Protein AF-A0A422PRD2-F1 (afdb_monomer)

pLDDT: mean 82.71, std 17.35, range [38.34, 98.12]

Sequence (165 aa):
MRRLTSTPLAVNTAVASLRTLYSAVVEDHYNHPRNVGKLDKADPNVGTGLRGAPECGDMTQMQVKVNPDTGVIEDVKFKAFGCGSAIAASSYASQAIRGKTLSEALELTNKKIAQELSLPPVKLHCSMLAQETIQAAVENYLSKNPSLKSKVQKKKTTEAPNPLN

Secondary structure (DSSP, 8-state):
------PPP---SSSGGGTTSS-HHHHHHHHS-TTBS---SS-TTEEEEEEEEGGGTEEEEEEEEE-TTT-BEEEEEEEEES-HHHHHHHHHHHHHHTTSBHHHHHT--HHHHHHHTT--GGGHHHHHHHHHHHHHHHHHHHHH-HHHHHHHHHHHHHTPPPS--

Foldseek 3Di:
DDDDDDDDDDPDDPVVVVVPQWDPLLVCCLVPQAQADDDDPPPLQKFKFWDDDVVVQKIKIKIFGADPVPQATQAIHMDIGHDSLLSSLLRVLRVCRHRHHLLVNLVDQLVNSCVVRVHDPVSSVSSVRNNRRSVRRSVRSCVSPVVVVVVSVVVCVVPDDDPDD

Mean predicted aligned error: 10.01 Å

InterPro domains:
  IPR002871 NIF system FeS cluster assembly, NifU, N-terminal [PF01592] (22-145)
  IPR002871 NIF system FeS cluster assembly, NifU, N-terminal [PTHR10093] (12-154)
  IPR002871 NIF system FeS cluster assembly, NifU, N-terminal [cd06664] (21-137)

Organism: NCBI:txid83891

Structure (mmCIF, N/CA/C/O backbone):
data_AF-A0A422PRD2-F1
#
_entry.id   AF-A0A422PRD2-F1
#
loop_
_atom_site.group_PDB
_atom_site.id
_atom_site.type_symbol
_atom_site.label_atom_id
_atom_site.label_alt_id
_atom_site.label_comp_id
_atom_site.label_asym_id
_atom_site.label_entity_id
_atom_site.label_seq_id
_atom_site.pdbx_PDB_ins_code
_atom_site.Cartn_x
_atom_site.Cartn_y
_atom_site.Cartn_z
_atom_site.occupancy
_atom_site.B_iso_or_equiv
_atom_site.auth_seq_id
_atom_site.auth_comp_id
_atom_site.auth_asym_id
_atom_site.auth_atom_id
_atom_site.pdbx_PDB_model_num
ATOM 1 N N . MET A 1 1 ? 24.474 -17.827 -66.785 1.00 47.81 1 MET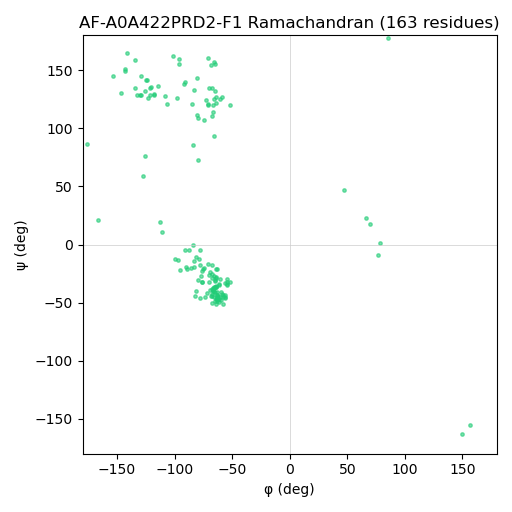 A N 1
ATOM 2 C CA . MET A 1 1 ? 23.422 -17.024 -66.120 1.00 47.81 1 MET A CA 1
ATOM 3 C C . MET A 1 1 ? 23.253 -17.534 -64.689 1.00 47.81 1 MET A C 1
ATOM 5 O O . MET A 1 1 ? 22.702 -18.609 -64.501 1.00 47.81 1 MET A O 1
ATOM 9 N N . ARG A 1 2 ? 23.839 -16.850 -63.693 1.00 41.69 2 ARG A N 1
ATOM 10 C CA . ARG A 1 2 ? 23.814 -17.260 -62.274 1.00 41.69 2 ARG A CA 1
ATOM 11 C C . ARG A 1 2 ? 22.521 -16.757 -61.622 1.00 41.69 2 ARG A C 1
ATOM 13 O O . ARG A 1 2 ? 22.277 -15.555 -61.628 1.00 41.69 2 ARG A O 1
ATOM 20 N N . ARG A 1 3 ? 21.697 -17.664 -61.086 1.00 48.53 3 ARG A N 1
ATOM 21 C CA . ARG A 1 3 ? 20.522 -17.312 -60.274 1.00 48.53 3 ARG A CA 1
ATOM 22 C C . ARG A 1 3 ? 20.999 -16.771 -58.924 1.00 48.53 3 ARG A C 1
ATOM 24 O O . ARG A 1 3 ? 21.700 -17.471 -58.201 1.00 48.53 3 ARG A O 1
ATOM 31 N N . LEU A 1 4 ? 20.625 -15.532 -58.614 1.00 47.59 4 LEU A N 1
ATOM 32 C CA . LEU A 1 4 ? 20.783 -14.918 -57.298 1.00 47.59 4 LEU A CA 1
ATOM 33 C C . LEU A 1 4 ? 19.729 -15.519 -56.362 1.00 47.59 4 LEU A C 1
ATOM 35 O O . LEU A 1 4 ? 18.541 -15.238 -56.498 1.00 47.59 4 LEU A O 1
ATOM 39 N N . THR A 1 5 ? 20.149 -16.377 -55.438 1.00 46.69 5 THR A N 1
ATOM 40 C CA . THR A 1 5 ? 19.302 -16.829 -54.331 1.00 46.69 5 THR A CA 1
ATOM 41 C C . THR A 1 5 ? 19.302 -15.751 -53.252 1.00 46.69 5 THR A C 1
ATOM 43 O O . THR A 1 5 ? 20.329 -15.504 -52.623 1.00 46.69 5 THR A O 1
ATOM 46 N N . SER A 1 6 ? 18.157 -15.095 -53.065 1.00 52.94 6 SER A N 1
ATOM 47 C CA . SER A 1 6 ? 17.890 -14.203 -51.935 1.00 52.94 6 SER A CA 1
ATOM 48 C C . SER A 1 6 ? 17.844 -15.030 -50.650 1.00 52.94 6 SER A C 1
ATOM 50 O O . SER A 1 6 ? 16.978 -15.887 -50.483 1.00 52.94 6 SER A O 1
ATOM 52 N N . THR A 1 7 ? 18.802 -14.806 -49.756 1.00 55.47 7 THR A N 1
ATOM 53 C CA . THR A 1 7 ? 18.746 -15.288 -48.376 1.00 55.47 7 THR A CA 1
ATOM 54 C C . THR A 1 7 ? 17.910 -14.311 -47.543 1.00 55.47 7 THR A C 1
ATOM 56 O O . THR A 1 7 ? 18.127 -13.099 -47.635 1.00 55.47 7 THR A O 1
ATOM 59 N N . PRO A 1 8 ? 16.952 -14.783 -46.725 1.00 51.97 8 PRO A N 1
ATOM 60 C CA . PRO A 1 8 ? 16.228 -13.905 -45.822 1.00 51.97 8 PRO A CA 1
ATOM 61 C C . PRO A 1 8 ? 17.163 -13.502 -44.679 1.00 51.97 8 PRO A C 1
ATOM 63 O O . PRO A 1 8 ? 17.747 -14.345 -43.996 1.00 51.97 8 PRO A O 1
ATOM 66 N N . LEU A 1 9 ? 17.325 -12.194 -44.490 1.00 52.28 9 LEU A N 1
ATOM 67 C CA . LEU A 1 9 ? 18.054 -11.625 -43.366 1.00 52.28 9 LEU A CA 1
ATOM 68 C C . LEU A 1 9 ? 17.265 -11.934 -42.084 1.00 52.28 9 LEU A C 1
ATOM 70 O O . LEU A 1 9 ? 16.099 -11.560 -41.961 1.00 52.28 9 LEU A O 1
ATOM 74 N N . ALA A 1 10 ? 17.885 -12.653 -41.151 1.00 53.53 10 ALA A N 1
ATOM 75 C CA . ALA A 1 10 ? 17.286 -13.037 -39.881 1.00 53.53 10 ALA A CA 1
ATOM 76 C C . ALA A 1 10 ? 17.027 -11.799 -39.004 1.00 53.53 10 ALA A C 1
ATOM 78 O O . ALA A 1 10 ? 17.887 -11.348 -38.251 1.00 53.53 10 ALA A O 1
ATOM 79 N N . VAL A 1 11 ? 15.819 -11.248 -39.091 1.00 52.59 11 VAL A N 1
ATOM 80 C CA . VAL A 1 11 ? 15.300 -10.261 -38.143 1.00 52.59 11 VAL A CA 1
ATOM 81 C C . VAL A 1 11 ? 14.717 -11.032 -36.960 1.00 52.59 11 VAL A C 1
ATOM 83 O O . VAL A 1 11 ? 13.531 -11.330 -36.996 1.00 52.59 11 VAL A O 1
ATOM 86 N N . ASN A 1 12 ? 15.507 -11.427 -35.945 1.00 52.38 12 ASN A N 1
ATOM 87 C CA . ASN A 1 12 ? 14.894 -11.776 -34.644 1.00 52.38 12 ASN A CA 1
ATOM 88 C C . ASN A 1 12 ? 15.775 -11.920 -33.386 1.00 52.38 12 ASN A C 1
ATOM 90 O O . ASN A 1 12 ? 15.339 -12.542 -32.421 1.00 52.38 12 ASN A O 1
ATOM 94 N N . THR A 1 13 ? 16.980 -11.353 -33.311 1.00 49.12 13 THR A N 1
ATOM 95 C CA . THR A 1 13 ? 17.833 -11.533 -32.109 1.00 49.12 13 THR A CA 1
ATOM 96 C C . THR A 1 13 ? 17.813 -10.368 -31.114 1.00 49.12 13 THR A C 1
ATOM 98 O O . THR A 1 13 ? 18.244 -10.538 -29.979 1.00 49.12 13 THR A O 1
ATOM 101 N N . ALA A 1 14 ? 17.264 -9.202 -31.473 1.00 48.28 14 ALA A N 1
ATOM 102 C CA . ALA A 1 14 ? 17.281 -8.023 -30.595 1.00 48.28 14 ALA A CA 1
ATOM 103 C C . ALA A 1 14 ? 16.160 -7.997 -29.533 1.00 48.28 14 ALA A C 1
ATOM 105 O O . ALA A 1 14 ? 16.284 -7.303 -28.527 1.00 48.28 14 ALA A O 1
ATOM 106 N N . VAL A 1 15 ? 15.076 -8.763 -29.708 1.00 48.72 15 VAL A N 1
ATOM 107 C CA . VAL A 1 15 ? 13.918 -8.726 -28.786 1.00 48.72 15 VAL A CA 1
ATOM 108 C C . VAL A 1 15 ? 14.106 -9.654 -27.575 1.00 48.72 15 VAL A C 1
ATOM 110 O O . VAL A 1 15 ? 13.495 -9.451 -26.528 1.00 48.72 15 VAL A O 1
ATOM 113 N N . ALA A 1 16 ? 15.001 -10.642 -27.672 1.00 43.34 16 ALA A N 1
ATOM 114 C CA . ALA A 1 16 ? 15.280 -11.579 -26.581 1.00 43.34 16 ALA A CA 1
ATOM 115 C C . ALA A 1 16 ? 16.016 -10.921 -25.397 1.00 43.34 16 ALA A C 1
ATOM 117 O O . ALA A 1 16 ? 15.854 -11.354 -24.260 1.00 43.34 16 ALA A O 1
ATOM 118 N N . SER A 1 17 ? 16.771 -9.843 -25.639 1.00 48.22 17 SER A N 1
ATOM 119 C CA . SER A 1 17 ? 17.625 -9.208 -24.624 1.00 48.22 17 SER A CA 1
ATOM 120 C C . SER A 1 17 ? 16.886 -8.258 -23.666 1.00 48.22 17 SER A C 1
ATOM 122 O O . SER A 1 17 ? 17.459 -7.843 -22.663 1.00 48.22 17 SER A O 1
ATOM 124 N N . LEU A 1 18 ? 15.620 -7.917 -23.945 1.00 50.28 18 LEU A N 1
ATOM 125 C CA . LEU A 1 18 ? 14.781 -7.064 -23.084 1.00 50.28 18 LEU A CA 1
ATOM 126 C C . LEU A 1 18 ? 13.973 -7.856 -22.044 1.00 50.28 18 LEU A C 1
ATOM 128 O O . LEU A 1 18 ? 13.550 -7.287 -21.039 1.00 50.28 18 LEU A O 1
ATOM 132 N N . ARG A 1 19 ? 13.787 -9.168 -22.249 1.00 51.12 19 ARG A N 1
ATOM 133 C CA . ARG A 1 19 ? 13.058 -10.046 -21.313 1.00 51.12 19 ARG A CA 1
ATOM 134 C C . ARG A 1 19 ? 13.813 -10.313 -20.008 1.00 51.12 19 ARG A C 1
ATOM 136 O O . ARG A 1 19 ? 13.202 -10.723 -19.035 1.00 51.12 19 ARG A O 1
ATOM 143 N N . THR A 1 20 ? 15.115 -10.048 -19.961 1.00 56.03 20 THR A N 1
ATOM 144 C CA . THR A 1 20 ? 15.976 -10.369 -18.809 1.00 56.03 20 THR A CA 1
ATOM 145 C C . THR A 1 20 ? 16.015 -9.273 -17.731 1.00 56.03 20 THR A C 1
ATOM 147 O O . THR A 1 20 ? 16.653 -9.461 -16.701 1.00 56.03 20 THR A O 1
ATOM 150 N N . LEU A 1 21 ? 15.368 -8.117 -17.948 1.00 59.56 21 LEU A N 1
ATOM 151 C CA . LEU A 1 21 ? 15.391 -6.978 -17.010 1.00 59.56 21 LEU A CA 1
ATOM 152 C C . LEU A 1 21 ? 14.281 -7.013 -15.949 1.00 59.56 21 LEU A C 1
ATOM 154 O O . LEU A 1 21 ? 14.413 -6.355 -14.917 1.00 59.56 21 LEU A O 1
ATOM 158 N N . TYR A 1 22 ? 13.200 -7.754 -16.194 1.00 64.88 22 TYR A N 1
ATOM 159 C CA . TYR A 1 22 ? 12.067 -7.868 -15.279 1.00 64.88 22 TYR A CA 1
ATOM 160 C C . TYR A 1 22 ? 11.874 -9.322 -14.869 1.00 64.88 22 TYR A C 1
ATOM 162 O O . TYR A 1 22 ? 11.935 -10.226 -15.698 1.00 64.88 22 TYR A O 1
ATOM 170 N N . SER A 1 23 ? 11.648 -9.546 -13.577 1.00 81.94 23 SER A N 1
ATOM 171 C CA . SER A 1 23 ? 11.315 -10.874 -13.076 1.00 81.94 23 SER A CA 1
ATOM 172 C C . SER A 1 23 ? 9.931 -11.301 -13.568 1.00 81.94 23 SER A C 1
ATOM 174 O O . SER A 1 23 ? 9.057 -10.462 -13.805 1.00 81.94 23 SER A O 1
ATOM 176 N N . ALA A 1 24 ? 9.702 -12.615 -13.647 1.00 86.19 24 ALA A N 1
ATOM 177 C CA . ALA A 1 24 ? 8.379 -13.166 -13.952 1.00 86.19 24 ALA A CA 1
ATOM 178 C C . ALA A 1 24 ? 7.297 -12.645 -12.983 1.00 86.19 24 ALA A C 1
ATOM 180 O O . ALA A 1 24 ? 6.145 -12.472 -13.367 1.00 86.19 24 ALA A O 1
ATOM 181 N N . VAL A 1 25 ? 7.686 -12.333 -11.741 1.00 86.94 25 VAL A N 1
ATOM 182 C CA . VAL A 1 25 ? 6.801 -11.769 -10.714 1.00 86.94 25 VAL A CA 1
ATOM 183 C C . VAL A 1 25 ? 6.375 -10.342 -11.072 1.00 86.94 25 VAL A C 1
ATOM 185 O O . VAL A 1 25 ? 5.197 -10.002 -10.971 1.00 86.94 25 VAL A O 1
ATOM 188 N N . VAL A 1 26 ? 7.305 -9.500 -11.536 1.00 89.38 26 VAL A N 1
ATOM 189 C CA . VAL A 1 26 ? 6.979 -8.139 -11.997 1.00 89.38 26 VAL A CA 1
ATOM 190 C C . VAL A 1 26 ? 6.060 -8.185 -13.210 1.00 89.38 26 VAL A C 1
ATOM 192 O O . VAL A 1 26 ? 5.092 -7.429 -13.261 1.00 89.38 26 VAL A O 1
ATOM 195 N N . GLU A 1 27 ? 6.342 -9.069 -14.166 1.00 89.94 27 GLU A N 1
ATOM 196 C CA . GLU A 1 27 ? 5.514 -9.232 -15.362 1.00 89.94 27 GLU A CA 1
ATOM 197 C C . GLU A 1 27 ? 4.090 -9.681 -15.008 1.00 89.94 27 GLU A C 1
ATOM 199 O O . GLU A 1 27 ? 3.122 -9.106 -15.504 1.00 89.94 27 GLU A O 1
ATOM 204 N N . ASP A 1 28 ? 3.941 -10.642 -14.094 1.00 93.25 28 ASP A N 1
ATOM 205 C CA . ASP A 1 28 ? 2.630 -11.104 -13.640 1.00 93.25 28 ASP A CA 1
ATOM 206 C C . ASP A 1 28 ? 1.840 -9.997 -12.925 1.00 93.25 28 ASP A C 1
ATOM 208 O O . ASP A 1 28 ? 0.672 -9.761 -13.242 1.00 93.25 28 ASP A O 1
ATOM 212 N N . HIS A 1 29 ? 2.463 -9.268 -11.998 1.00 94.62 29 HIS A N 1
ATOM 213 C CA . HIS A 1 29 ? 1.795 -8.162 -11.308 1.00 94.62 29 HIS A CA 1
ATOM 214 C C . HIS A 1 29 ? 1.510 -6.961 -12.218 1.00 94.62 29 HIS A C 1
ATOM 216 O O . HIS A 1 29 ? 0.596 -6.190 -11.925 1.00 94.62 29 HIS A O 1
ATOM 222 N N . TYR A 1 30 ? 2.256 -6.798 -13.310 1.00 92.38 30 TYR A N 1
ATOM 223 C CA . TYR A 1 30 ? 1.987 -5.775 -14.316 1.00 92.38 30 TYR A CA 1
ATOM 224 C C . TYR A 1 30 ? 0.835 -6.164 -15.251 1.00 92.38 30 TYR A C 1
ATOM 226 O O . TYR A 1 30 ? -0.059 -5.352 -15.478 1.00 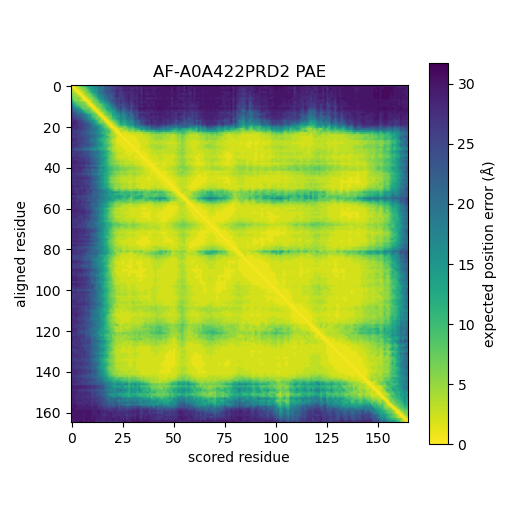92.38 30 TYR A O 1
ATOM 234 N N . ASN A 1 31 ? 0.828 -7.399 -15.762 1.00 92.31 31 ASN A N 1
ATOM 235 C CA . ASN A 1 31 ? -0.186 -7.876 -16.706 1.00 92.31 31 ASN A CA 1
ATOM 236 C C . ASN A 1 31 ? -1.522 -8.205 -16.020 1.00 92.31 31 ASN A C 1
ATOM 238 O O . ASN A 1 31 ? -2.585 -8.005 -16.605 1.00 92.31 31 ASN A O 1
ATOM 242 N N . HIS A 1 32 ? -1.483 -8.671 -14.769 1.00 94.31 32 HIS A N 1
ATOM 243 C CA . HIS A 1 32 ? -2.667 -9.053 -13.995 1.00 94.31 32 HIS A CA 1
ATOM 244 C C . HIS A 1 32 ? -2.698 -8.357 -12.624 1.00 94.31 32 HIS A C 1
ATOM 246 O O . HIS A 1 32 ? -2.712 -9.018 -11.587 1.00 94.31 32 HIS A O 1
ATOM 252 N N . PRO A 1 33 ? -2.694 -7.020 -12.545 1.00 94.25 33 PRO A N 1
ATOM 253 C CA . PRO A 1 33 ? -2.573 -6.327 -11.269 1.00 94.25 33 PRO A CA 1
ATOM 254 C C . PRO A 1 33 ? -3.735 -6.681 -10.326 1.00 94.25 33 PRO A C 1
ATOM 256 O O . PRO A 1 33 ? -4.916 -6.533 -10.640 1.00 94.25 33 PRO A O 1
ATOM 259 N N . ARG A 1 34 ? -3.390 -7.155 -9.130 1.00 96.38 34 ARG A N 1
ATOM 260 C CA . ARG A 1 34 ? -4.332 -7.524 -8.066 1.00 96.38 34 ARG A CA 1
ATOM 261 C C . ARG A 1 34 ? -4.788 -6.277 -7.333 1.00 96.38 34 ARG A C 1
ATOM 263 O O . ARG A 1 34 ? -3.970 -5.402 -7.104 1.00 96.38 34 ARG A O 1
ATOM 270 N N . ASN A 1 35 ? -6.054 -6.222 -6.918 1.00 96.62 35 ASN A N 1
ATOM 271 C CA . ASN A 1 35 ? -6.593 -5.137 -6.086 1.00 96.62 35 ASN A CA 1
ATOM 272 C C . ASN A 1 35 ? -6.651 -3.748 -6.758 1.00 96.62 35 ASN A C 1
ATOM 274 O O . ASN A 1 35 ? -6.742 -2.730 -6.072 1.00 96.62 35 ASN A O 1
ATOM 278 N N . VAL A 1 36 ? -6.680 -3.676 -8.090 1.00 96.50 36 VAL A N 1
ATOM 279 C CA . VAL A 1 36 ? -6.952 -2.406 -8.783 1.00 96.50 36 VAL A CA 1
ATOM 280 C C . VAL A 1 36 ? -8.377 -1.943 -8.482 1.00 96.50 36 VAL A C 1
ATOM 282 O O . VAL A 1 36 ? -9.329 -2.720 -8.568 1.00 96.50 36 VAL A O 1
ATOM 285 N N . GLY A 1 37 ? -8.543 -0.671 -8.125 1.00 96.06 37 GLY A N 1
ATOM 286 C CA . GLY A 1 37 ? -9.868 -0.098 -7.916 1.00 96.06 37 GLY A CA 1
ATOM 287 C C . GLY A 1 37 ? -9.869 1.111 -6.998 1.00 96.06 37 GLY A C 1
ATOM 288 O O . GLY A 1 37 ? -8.880 1.825 -6.860 1.00 96.06 37 GLY A O 1
ATOM 289 N N . LYS A 1 38 ? -11.018 1.360 -6.378 1.00 96.56 38 LYS A N 1
ATOM 290 C CA . LYS A 1 38 ? -11.182 2.374 -5.338 1.00 96.56 38 LYS A CA 1
ATOM 291 C C . LYS A 1 38 ? -12.145 1.864 -4.274 1.00 96.56 38 LYS A C 1
ATOM 293 O O . LYS A 1 38 ? -13.061 1.110 -4.591 1.00 96.56 38 LYS A O 1
ATOM 298 N N . LEU A 1 39 ? -11.934 2.310 -3.049 1.00 96.19 39 LEU A N 1
ATOM 299 C CA . LEU A 1 39 ? -12.877 2.215 -1.943 1.00 96.19 39 LEU A CA 1
ATOM 300 C C . LEU A 1 39 ? -13.572 3.568 -1.758 1.00 96.19 39 LEU A C 1
ATOM 302 O O . LEU A 1 39 ? -13.088 4.599 -2.247 1.00 96.19 39 LEU A O 1
ATOM 306 N N . ASP A 1 40 ? -14.695 3.564 -1.047 1.00 94.44 40 ASP A N 1
ATOM 307 C CA . ASP A 1 40 ? -15.374 4.800 -0.678 1.00 94.44 40 ASP A CA 1
ATOM 308 C C . ASP A 1 40 ? -14.505 5.611 0.294 1.00 94.44 40 ASP A C 1
ATOM 310 O O . ASP A 1 40 ? -14.055 5.111 1.321 1.00 94.44 40 ASP A O 1
ATOM 314 N N . LYS A 1 41 ? -14.238 6.872 -0.055 1.00 88.88 41 LYS A N 1
ATOM 315 C CA . LYS A 1 41 ? -13.446 7.787 0.777 1.00 88.88 41 LYS A CA 1
ATOM 316 C C . LYS A 1 41 ? -14.243 8.313 1.974 1.00 88.88 41 LYS A C 1
ATOM 318 O O . LYS A 1 41 ? -13.619 8.776 2.929 1.00 88.88 41 LYS A O 1
ATOM 323 N N . ALA A 1 42 ? -15.576 8.275 1.899 1.00 91.38 42 ALA A N 1
ATOM 324 C CA . ALA A 1 42 ? -16.466 8.708 2.969 1.00 91.38 42 ALA A CA 1
ATOM 325 C C . ALA A 1 42 ? -16.594 7.665 4.092 1.00 91.38 42 ALA A C 1
ATOM 327 O O . ALA A 1 42 ? -16.988 8.024 5.199 1.00 91.38 42 ALA A O 1
ATOM 328 N N . ASP A 1 43 ? -16.227 6.403 3.839 1.00 94.31 43 ASP A N 1
ATOM 329 C CA . ASP A 1 43 ? -16.233 5.357 4.861 1.00 94.31 43 ASP A CA 1
ATOM 330 C C . ASP A 1 43 ? -15.208 5.706 5.970 1.00 94.31 43 ASP A C 1
ATOM 332 O O . ASP A 1 43 ? -14.012 5.873 5.681 1.00 94.31 43 ASP A O 1
ATOM 336 N N . PRO A 1 44 ? -15.634 5.836 7.246 1.00 92.62 44 PRO A N 1
ATOM 337 C CA . PRO A 1 44 ? -14.727 6.120 8.361 1.00 92.62 44 PRO A CA 1
ATOM 338 C C . PRO A 1 44 ? -13.701 5.002 8.581 1.00 92.62 44 PRO A C 1
ATOM 340 O O . PRO A 1 44 ? -12.628 5.250 9.136 1.00 92.62 44 PRO A O 1
ATOM 343 N N . ASN A 1 45 ? -13.997 3.793 8.093 1.00 95.25 45 ASN A N 1
ATOM 344 C CA . ASN A 1 45 ? -13.117 2.641 8.181 1.00 95.25 45 ASN A CA 1
ATOM 345 C C . ASN A 1 45 ? -12.058 2.592 7.068 1.00 95.25 45 ASN A C 1
ATOM 347 O O . ASN A 1 45 ? -11.247 1.664 7.023 1.00 95.25 45 ASN A O 1
ATOM 351 N N . VAL A 1 46 ? -12.056 3.578 6.161 1.00 96.81 46 VAL A N 1
ATOM 352 C CA . VAL A 1 46 ? -11.135 3.643 5.025 1.00 96.81 46 VAL A CA 1
ATOM 353 C C . VAL A 1 46 ? -10.069 4.720 5.229 1.00 96.81 46 VAL A C 1
ATOM 355 O O . VAL A 1 46 ? -10.349 5.920 5.338 1.00 96.81 46 VAL A O 1
ATOM 358 N N . GLY A 1 47 ? -8.809 4.287 5.210 1.00 96.81 47 GLY A N 1
ATOM 359 C CA . GLY A 1 47 ? -7.635 5.149 5.095 1.00 96.81 47 GLY A CA 1
ATOM 360 C C . GLY A 1 47 ? -7.233 5.329 3.638 1.00 96.81 47 GLY A C 1
ATOM 361 O O . GLY A 1 47 ? -7.257 4.373 2.868 1.00 96.81 47 GLY A O 1
ATOM 362 N N . THR A 1 48 ? -6.870 6.546 3.235 1.00 97.06 48 THR A N 1
ATOM 363 C CA . THR A 1 48 ? -6.379 6.838 1.878 1.00 97.06 48 THR A CA 1
ATOM 364 C C . THR A 1 48 ? -5.000 7.481 1.929 1.00 97.06 48 THR A C 1
ATOM 366 O O . THR A 1 48 ? -4.817 8.511 2.572 1.00 97.06 48 THR A O 1
ATOM 369 N N . GLY A 1 49 ? -4.051 6.887 1.211 1.00 96.38 49 GLY A N 1
ATOM 370 C CA . GLY A 1 49 ? -2.703 7.398 1.005 1.00 96.38 49 GLY A CA 1
ATOM 371 C C . GLY A 1 49 ? -2.486 7.756 -0.458 1.00 96.38 49 GLY A C 1
ATOM 372 O O . GLY A 1 49 ? -2.886 7.005 -1.345 1.00 96.38 49 GLY A O 1
ATOM 373 N N . LEU A 1 50 ? -1.860 8.903 -0.705 1.00 95.06 50 LEU A N 1
ATOM 374 C CA . LEU A 1 50 ? -1.400 9.333 -2.024 1.00 95.06 50 LEU A CA 1
ATOM 375 C C . LEU A 1 50 ? 0.059 9.771 -1.891 1.00 95.06 50 LEU A C 1
ATOM 377 O O . LEU A 1 50 ? 0.390 10.562 -1.000 1.00 95.06 50 LEU A O 1
ATOM 381 N N . ARG A 1 51 ? 0.922 9.230 -2.748 1.00 94.62 51 ARG A N 1
ATOM 382 C CA . ARG A 1 51 ? 2.340 9.591 -2.846 1.00 94.62 51 ARG A CA 1
ATOM 383 C C . ARG A 1 51 ? 2.781 9.616 -4.303 1.00 94.62 51 ARG A C 1
ATOM 385 O O . ARG A 1 51 ? 2.111 9.064 -5.178 1.00 94.62 51 ARG A O 1
ATOM 392 N N . GLY A 1 52 ? 3.937 10.227 -4.530 1.00 87.88 52 GLY A N 1
ATOM 393 C CA . GLY A 1 52 ? 4.460 10.497 -5.862 1.00 87.88 52 GLY A CA 1
ATOM 394 C C . GLY A 1 52 ? 3.903 11.798 -6.419 1.00 87.88 52 GLY A C 1
ATOM 395 O O . GLY A 1 52 ? 3.107 12.479 -5.767 1.00 87.88 52 GLY A O 1
ATOM 396 N N . ALA A 1 53 ? 4.362 12.154 -7.610 1.00 78.94 53 ALA A N 1
ATOM 397 C CA . ALA A 1 53 ? 4.032 13.426 -8.220 1.00 78.94 53 ALA A CA 1
ATOM 398 C C . ALA A 1 53 ? 4.115 13.324 -9.752 1.00 78.94 53 ALA A C 1
ATOM 400 O O . ALA A 1 53 ? 4.974 12.593 -10.261 1.00 78.94 53 ALA A O 1
ATOM 401 N N . PRO A 1 54 ? 3.245 14.027 -10.499 1.00 76.56 54 PRO A N 1
ATOM 402 C CA . PRO A 1 54 ? 3.244 13.986 -11.961 1.00 76.56 54 PRO A CA 1
ATOM 403 C C . PRO A 1 54 ? 4.600 14.336 -12.587 1.00 76.56 54 PRO A C 1
ATOM 405 O O . PRO A 1 54 ? 4.970 13.745 -13.598 1.00 76.56 54 PRO A O 1
ATOM 408 N N . GLU A 1 55 ? 5.362 15.242 -11.972 1.00 76.81 55 GLU A N 1
ATOM 409 C CA . GLU A 1 55 ? 6.687 15.673 -12.429 1.00 76.81 55 GLU A CA 1
ATOM 410 C C . GLU A 1 55 ? 7.739 14.555 -12.417 1.00 76.81 55 GLU A C 1
ATOM 412 O O . GLU A 1 55 ? 8.648 14.560 -13.245 1.00 76.81 55 GLU A O 1
ATOM 417 N N . CYS A 1 56 ? 7.594 13.567 -11.529 1.00 67.62 56 CYS A N 1
ATOM 418 C CA . CYS A 1 56 ? 8.480 12.404 -11.451 1.00 67.62 56 CYS A CA 1
ATOM 419 C C . CYS A 1 56 ? 7.988 11.230 -12.313 1.00 67.62 56 CYS A C 1
ATOM 421 O O . CYS A 1 56 ? 8.662 10.205 -12.395 1.00 67.62 56 CYS A O 1
ATOM 423 N N . GLY A 1 57 ? 6.806 11.353 -12.927 1.00 81.31 57 GLY A N 1
ATOM 424 C CA . GLY A 1 57 ? 6.199 10.330 -13.779 1.00 81.31 57 GLY A CA 1
ATOM 425 C C . GLY A 1 57 ? 5.562 9.147 -13.040 1.00 81.31 57 GLY A C 1
ATOM 426 O O . GLY A 1 57 ? 4.852 8.380 -13.682 1.00 81.31 57 GLY A O 1
ATOM 427 N N . ASP A 1 58 ? 5.747 9.023 -11.721 1.00 87.00 58 ASP A N 1
ATOM 428 C CA . ASP A 1 58 ? 5.172 7.962 -10.888 1.00 87.00 58 ASP A CA 1
ATOM 429 C C . ASP A 1 58 ? 4.289 8.560 -9.768 1.00 87.00 58 ASP A C 1
ATOM 431 O O . ASP A 1 58 ? 4.710 9.434 -9.006 1.00 87.00 58 ASP A O 1
ATOM 435 N N . MET A 1 59 ? 3.057 8.065 -9.640 1.00 91.75 59 MET A N 1
ATOM 436 C CA . MET A 1 59 ? 2.084 8.456 -8.618 1.00 91.75 59 MET A CA 1
ATOM 437 C C . MET A 1 59 ? 1.222 7.256 -8.218 1.00 91.75 59 MET A C 1
ATOM 439 O O . MET A 1 59 ? 0.609 6.609 -9.067 1.00 91.75 59 MET A O 1
ATOM 443 N N . THR A 1 60 ? 1.096 7.004 -6.917 1.00 94.00 60 THR A N 1
ATOM 444 C CA . THR A 1 60 ? 0.314 5.881 -6.391 1.00 94.00 60 THR A CA 1
ATOM 445 C C . THR A 1 60 ? -0.659 6.355 -5.324 1.00 94.00 60 THR A C 1
ATOM 447 O O . THR A 1 60 ? -0.290 7.015 -4.353 1.00 94.00 60 THR A O 1
ATOM 450 N N . GLN A 1 61 ? -1.924 5.971 -5.490 1.00 95.62 61 GLN A N 1
ATOM 451 C CA . GLN A 1 61 ? -2.960 6.070 -4.475 1.00 95.62 61 GLN A CA 1
ATOM 452 C C . GLN A 1 61 ? -3.301 4.670 -3.962 1.00 95.62 61 GLN A C 1
ATOM 454 O O . GLN A 1 61 ? -3.652 3.792 -4.750 1.00 95.62 61 GLN A O 1
ATOM 459 N N . MET A 1 62 ? -3.282 4.475 -2.647 1.00 97.00 62 MET A N 1
ATOM 460 C CA . MET A 1 62 ? -3.732 3.241 -2.005 1.00 97.00 62 MET A CA 1
ATOM 461 C C . MET A 1 62 ? -4.793 3.546 -0.953 1.00 97.00 62 MET A C 1
ATOM 463 O O . MET A 1 62 ? -4.736 4.559 -0.257 1.00 97.00 62 MET A O 1
ATOM 467 N N . GLN A 1 63 ? -5.786 2.674 -0.862 1.00 98.12 63 GLN A N 1
ATOM 468 C CA . GLN A 1 63 ? -6.863 2.744 0.109 1.00 98.12 63 GLN A CA 1
ATOM 469 C C . GLN A 1 63 ? -6.931 1.425 0.866 1.00 98.12 63 GLN A C 1
ATOM 471 O O . GLN A 1 63 ? -6.932 0.363 0.245 1.00 98.12 63 GLN A O 1
ATOM 476 N N . VAL A 1 64 ? -7.005 1.506 2.190 1.00 97.62 64 VAL A N 1
ATOM 477 C CA . VAL A 1 64 ? -7.110 0.352 3.088 1.00 97.62 64 VAL A CA 1
ATOM 478 C C . VAL A 1 64 ? -8.422 0.445 3.852 1.00 97.62 64 VAL A C 1
ATOM 480 O O . VAL A 1 64 ? -8.718 1.494 4.420 1.00 97.62 64 VAL A O 1
ATOM 483 N N . LYS A 1 65 ? -9.212 -0.631 3.851 1.00 97.44 65 LYS A N 1
ATOM 484 C CA . LYS A 1 65 ? -10.380 -0.788 4.720 1.00 97.44 65 LYS A CA 1
ATOM 485 C C . LYS A 1 65 ? -9.978 -1.616 5.927 1.00 97.44 65 LYS A C 1
ATOM 487 O O . LYS A 1 65 ? -9.441 -2.710 5.766 1.00 97.44 65 LYS A O 1
ATOM 492 N N . VAL A 1 66 ? -10.237 -1.092 7.113 1.00 96.75 66 VAL A N 1
ATOM 493 C CA . VAL A 1 66 ? -9.759 -1.668 8.367 1.00 96.75 66 VAL A CA 1
ATOM 494 C C . VAL A 1 66 ? -10.945 -2.003 9.250 1.00 96.75 66 VAL A C 1
ATOM 496 O O . VAL A 1 66 ? -11.849 -1.188 9.423 1.00 96.75 66 VAL A O 1
ATOM 499 N N . ASN A 1 67 ? -10.917 -3.189 9.839 1.00 94.75 67 ASN A N 1
ATOM 500 C CA . ASN A 1 67 ? -11.862 -3.565 10.870 1.00 94.75 67 ASN A CA 1
ATOM 501 C C . ASN A 1 67 ? -11.548 -2.783 12.165 1.00 94.75 67 ASN A C 1
ATOM 503 O O . ASN A 1 67 ? -10.440 -2.923 12.693 1.00 94.75 67 ASN A O 1
ATOM 507 N N . PRO A 1 68 ? -12.475 -1.964 12.690 1.00 90.06 68 PRO A N 1
ATOM 508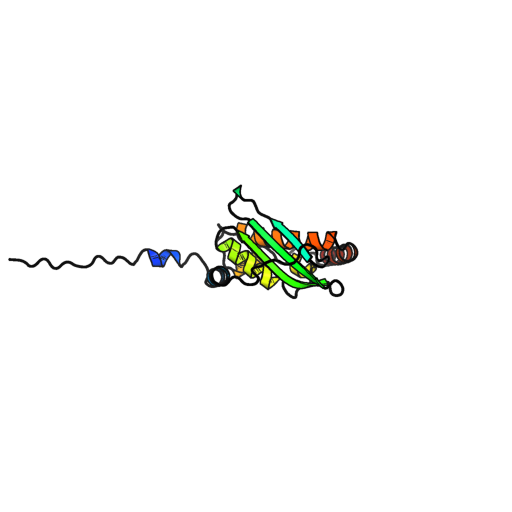 C CA . PRO A 1 68 ? -12.206 -1.111 13.848 1.00 90.06 68 PRO A CA 1
ATOM 509 C C . PRO A 1 68 ? -11.986 -1.893 15.152 1.00 90.06 68 PRO A C 1
ATOM 511 O O . PRO A 1 68 ? -11.275 -1.408 16.035 1.00 90.06 68 PRO A O 1
ATOM 514 N N . ASP A 1 69 ? -12.541 -3.102 15.266 1.00 89.12 69 ASP A N 1
ATOM 515 C CA . ASP A 1 69 ? -12.450 -3.921 16.478 1.00 89.12 69 ASP A CA 1
ATOM 516 C C . ASP A 1 69 ? -11.121 -4.679 16.541 1.00 89.12 69 ASP A C 1
ATOM 518 O O . ASP A 1 69 ? -10.457 -4.717 17.581 1.00 89.12 69 ASP A O 1
ATOM 522 N N . THR A 1 70 ? -10.705 -5.265 15.414 1.00 89.81 70 THR A N 1
ATOM 523 C CA . THR A 1 70 ? -9.500 -6.109 15.342 1.00 89.81 70 THR A CA 1
ATOM 524 C C . THR A 1 70 ? -8.254 -5.350 14.887 1.00 89.81 70 THR A C 1
ATOM 526 O O . THR A 1 70 ? -7.134 -5.782 15.158 1.00 89.81 70 THR A O 1
ATOM 529 N N . GLY A 1 71 ? -8.415 -4.217 14.195 1.00 90.69 71 GLY A N 1
ATOM 530 C CA . GLY A 1 71 ? -7.316 -3.482 13.567 1.00 90.69 71 GLY A CA 1
ATOM 531 C C . GLY A 1 71 ? -6.702 -4.200 12.358 1.00 90.69 71 GLY A C 1
ATOM 532 O O . GLY A 1 71 ? -5.572 -3.885 11.976 1.00 90.69 71 GLY A O 1
ATOM 533 N N . VAL A 1 72 ? -7.414 -5.173 11.780 1.00 95.56 72 VAL A N 1
ATOM 534 C CA . VAL A 1 72 ? -6.996 -5.942 10.598 1.00 95.56 72 VAL A CA 1
ATOM 535 C C . VAL A 1 72 ? -7.487 -5.269 9.316 1.00 95.56 72 VAL A C 1
ATOM 537 O O . VAL A 1 72 ? -8.610 -4.773 9.248 1.00 95.56 72 VAL A O 1
ATOM 540 N N . ILE A 1 73 ? -6.646 -5.260 8.283 1.00 97.00 73 ILE A N 1
ATOM 541 C CA . ILE A 1 73 ? -6.966 -4.741 6.951 1.00 97.00 73 ILE A CA 1
ATOM 542 C C . ILE A 1 73 ? -7.789 -5.787 6.183 1.00 97.00 73 ILE A C 1
ATOM 544 O O . ILE A 1 73 ? -7.261 -6.814 5.759 1.00 97.00 73 ILE A O 1
ATOM 548 N N . GLU A 1 74 ? -9.075 -5.525 5.967 1.00 97.25 74 GLU A N 1
ATOM 549 C CA . GLU A 1 74 ? -10.009 -6.448 5.299 1.00 97.25 74 GLU A CA 1
ATOM 550 C C . GLU A 1 74 ? -9.898 -6.381 3.768 1.00 97.25 74 GLU A C 1
ATOM 552 O O . GLU A 1 74 ? -9.933 -7.395 3.055 1.00 97.25 74 GLU A O 1
ATOM 557 N N . ASP A 1 75 ? -9.740 -5.168 3.241 1.00 97.31 75 ASP A N 1
ATOM 558 C CA . ASP A 1 75 ? -9.604 -4.934 1.810 1.00 97.31 75 ASP A CA 1
ATOM 559 C C . ASP A 1 75 ? -8.621 -3.807 1.521 1.00 97.31 75 ASP A C 1
ATOM 561 O O . ASP A 1 75 ? -8.432 -2.874 2.303 1.00 97.31 75 ASP A O 1
ATOM 565 N N . VAL A 1 76 ? -7.995 -3.910 0.358 1.00 97.88 76 VAL A N 1
ATOM 566 C CA . VAL A 1 76 ? -7.042 -2.935 -0.151 1.00 97.88 76 VAL A CA 1
ATOM 567 C C . VAL A 1 76 ? -7.390 -2.691 -1.601 1.00 97.88 76 VAL A C 1
ATOM 569 O O . VAL A 1 76 ? -7.617 -3.642 -2.355 1.00 97.88 76 VAL A O 1
ATOM 572 N N . LYS A 1 77 ? -7.422 -1.422 -1.999 1.00 98.00 77 LYS A N 1
ATOM 573 C CA . LYS A 1 77 ? -7.517 -1.026 -3.402 1.00 98.00 77 LYS A CA 1
ATOM 574 C C . LYS A 1 77 ? -6.445 -0.015 -3.730 1.00 98.00 77 LYS A C 1
ATOM 576 O O . LYS A 1 77 ? -6.123 0.836 -2.905 1.00 98.00 77 LYS A O 1
ATOM 581 N N . PHE A 1 78 ? -5.922 -0.077 -4.944 1.00 97.31 78 PHE A N 1
ATOM 582 C CA . PHE A 1 78 ? -4.950 0.902 -5.401 1.00 97.31 78 PHE A CA 1
ATOM 583 C C . PHE A 1 78 ? -5.252 1.403 -6.812 1.00 97.31 78 PHE A C 1
ATOM 585 O O . PHE A 1 78 ? -5.937 0.756 -7.611 1.00 97.31 78 PHE A O 1
ATOM 592 N N . LYS A 1 79 ? -4.692 2.574 -7.105 1.00 95.06 79 LYS A N 1
ATOM 593 C CA . LYS A 1 79 ? -4.495 3.107 -8.448 1.00 95.06 79 LYS A CA 1
ATOM 594 C C . LYS A 1 79 ? -3.070 3.621 -8.532 1.00 95.06 79 LYS A C 1
ATOM 596 O O . LYS A 1 79 ? -2.663 4.403 -7.681 1.00 95.06 79 LYS A O 1
ATOM 601 N N . ALA A 1 80 ? -2.338 3.198 -9.549 1.00 92.62 80 ALA A N 1
ATOM 602 C CA . ALA A 1 80 ? -1.002 3.699 -9.821 1.00 92.62 80 ALA A CA 1
ATOM 603 C C . ALA A 1 80 ? -0.948 4.244 -11.246 1.00 92.62 80 ALA A C 1
ATOM 605 O O . ALA A 1 80 ? -1.547 3.678 -12.160 1.00 92.62 80 ALA A O 1
ATOM 606 N N . PHE A 1 81 ? -0.228 5.341 -11.408 1.00 90.12 81 PHE A N 1
ATOM 607 C CA . PHE A 1 81 ? 0.211 5.884 -12.677 1.00 90.12 81 PHE A CA 1
ATOM 608 C C . PHE A 1 81 ? 1.733 5.870 -12.657 1.00 90.12 81 PHE A C 1
ATOM 610 O O . PHE A 1 81 ? 2.325 6.315 -11.678 1.00 90.12 81 PHE A O 1
ATOM 617 N N . GLY A 1 82 ? 2.361 5.333 -13.695 1.00 85.19 82 GLY A N 1
ATOM 618 C CA . GLY A 1 82 ? 3.813 5.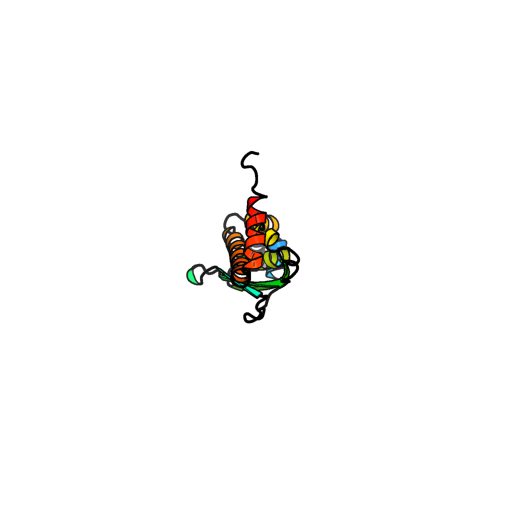283 -13.760 1.00 85.19 82 GLY A CA 1
ATOM 619 C C . GLY A 1 82 ? 4.343 4.090 -14.524 1.00 85.19 82 GLY A C 1
ATOM 620 O O . GLY A 1 82 ? 3.627 3.437 -15.288 1.00 85.19 82 GLY A O 1
ATOM 621 N N . CYS A 1 83 ? 5.626 3.809 -14.320 1.00 87.69 83 CYS A N 1
ATOM 622 C CA . CYS A 1 83 ? 6.286 2.695 -14.983 1.00 87.69 83 CYS A CA 1
ATOM 623 C C . CYS A 1 83 ? 5.727 1.333 -14.527 1.00 87.69 83 CYS A C 1
ATOM 625 O O . CYS A 1 83 ? 5.189 1.190 -13.427 1.00 87.69 83 CYS A O 1
ATOM 627 N N . GLY A 1 84 ? 5.884 0.295 -15.360 1.00 88.19 84 GLY A N 1
ATOM 628 C CA . GLY A 1 84 ? 5.356 -1.044 -15.059 1.00 88.19 84 GLY A CA 1
ATOM 629 C C . GLY A 1 84 ? 5.823 -1.601 -13.707 1.00 88.19 84 GLY A C 1
ATOM 630 O O . GLY A 1 84 ? 5.047 -2.244 -13.005 1.00 88.19 84 GLY A O 1
ATOM 631 N N . SER A 1 85 ? 7.043 -1.257 -13.277 1.00 88.75 85 SER A N 1
ATOM 632 C CA . SER A 1 85 ? 7.567 -1.603 -11.949 1.00 88.75 85 SER A CA 1
ATOM 633 C C . SER A 1 85 ? 6.804 -0.941 -10.799 1.00 88.75 85 SER A C 1
ATOM 635 O O . SER A 1 85 ? 6.622 -1.576 -9.766 1.00 88.75 85 SER A O 1
ATOM 637 N N . ALA A 1 86 ? 6.334 0.300 -10.958 1.00 90.69 86 ALA A N 1
ATOM 638 C CA . ALA A 1 86 ? 5.539 0.992 -9.944 1.00 90.69 86 ALA A CA 1
ATOM 639 C C . ALA A 1 86 ? 4.144 0.365 -9.797 1.00 90.69 86 ALA A C 1
ATOM 641 O O . ALA A 1 86 ? 3.651 0.187 -8.678 1.00 90.69 86 ALA A O 1
ATOM 642 N N . ILE A 1 87 ? 3.533 -0.041 -10.916 1.00 93.50 87 ILE A N 1
ATOM 643 C CA . ILE A 1 87 ? 2.262 -0.781 -10.923 1.00 93.50 87 ILE A CA 1
ATOM 644 C C . ILE A 1 87 ? 2.448 -2.146 -10.254 1.00 93.50 87 ILE A C 1
ATOM 646 O O . ILE A 1 87 ? 1.675 -2.497 -9.360 1.00 93.50 87 ILE A O 1
ATOM 650 N N . ALA A 1 88 ? 3.505 -2.878 -10.618 1.00 94.25 88 ALA A N 1
ATOM 651 C CA . ALA A 1 88 ? 3.800 -4.182 -10.037 1.00 94.25 88 ALA A CA 1
ATOM 652 C C . ALA A 1 88 ? 4.086 -4.097 -8.527 1.00 94.25 88 ALA A C 1
ATOM 654 O O . ALA A 1 88 ? 3.505 -4.852 -7.747 1.00 94.25 88 ALA A O 1
ATOM 655 N N . ALA A 1 89 ? 4.897 -3.122 -8.098 1.00 93.69 89 ALA A N 1
ATOM 656 C CA . ALA A 1 89 ? 5.179 -2.842 -6.689 1.00 93.69 89 ALA A CA 1
ATOM 657 C C . ALA A 1 89 ? 3.911 -2.529 -5.896 1.00 93.69 89 ALA A C 1
ATOM 659 O O . ALA A 1 89 ? 3.709 -3.087 -4.819 1.00 93.69 89 ALA A O 1
ATOM 660 N N . SER A 1 90 ? 3.031 -1.691 -6.442 1.00 95.00 90 SER A N 1
ATOM 661 C CA . SER A 1 90 ? 1.766 -1.333 -5.795 1.00 95.00 90 SER A CA 1
ATOM 662 C C . SER A 1 90 ? 0.812 -2.527 -5.705 1.00 95.00 90 SER A C 1
ATOM 664 O O . SER A 1 90 ? 0.161 -2.720 -4.677 1.00 95.00 90 SER A O 1
ATOM 666 N N . SER A 1 91 ? 0.766 -3.362 -6.748 1.00 96.56 91 SER A N 1
ATOM 667 C CA . SER A 1 91 ? -0.041 -4.579 -6.758 1.00 96.56 91 SER A CA 1
ATOM 668 C C . SER A 1 91 ? 0.440 -5.583 -5.711 1.00 96.56 91 SER A C 1
ATOM 670 O O . SER A 1 91 ? -0.362 -6.017 -4.883 1.00 96.56 91 SER A O 1
ATOM 672 N N . TYR A 1 92 ? 1.737 -5.899 -5.684 1.00 96.25 92 TYR A N 1
ATOM 673 C CA . TYR A 1 92 ? 2.304 -6.792 -4.675 1.00 96.25 92 TYR A CA 1
ATOM 674 C C . TYR A 1 92 ? 2.093 -6.247 -3.261 1.00 96.25 92 TYR A C 1
ATOM 676 O O . TYR A 1 92 ? 1.585 -6.952 -2.393 1.00 96.25 92 TYR A O 1
ATOM 684 N N . ALA A 1 93 ? 2.403 -4.968 -3.038 1.00 95.44 93 ALA A N 1
ATOM 685 C CA . ALA A 1 93 ? 2.227 -4.317 -1.746 1.00 95.44 93 ALA A CA 1
ATOM 686 C C . ALA A 1 93 ? 0.779 -4.417 -1.242 1.00 95.44 93 ALA A C 1
ATOM 688 O O . ALA A 1 93 ? 0.551 -4.746 -0.079 1.00 95.44 93 ALA A O 1
ATOM 689 N N . SER A 1 94 ? -0.203 -4.202 -2.124 1.00 96.62 94 SER A N 1
ATOM 690 C CA . SER A 1 94 ? -1.620 -4.303 -1.765 1.00 96.62 94 SER A CA 1
ATOM 691 C C . SER A 1 94 ? -2.040 -5.716 -1.344 1.00 96.62 94 SER A C 1
ATOM 693 O O . SER A 1 94 ? -2.817 -5.870 -0.403 1.00 96.62 94 SER A O 1
ATOM 695 N N . GLN A 1 95 ? -1.487 -6.750 -1.983 1.00 96.44 95 GLN A N 1
ATOM 696 C CA 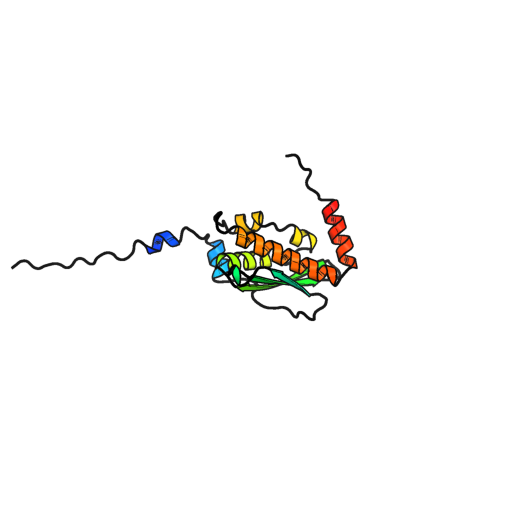. GLN A 1 95 ? -1.715 -8.141 -1.602 1.00 96.44 95 GLN A CA 1
ATOM 697 C C . GLN A 1 95 ? -0.999 -8.475 -0.290 1.00 96.44 95 GLN A C 1
ATOM 699 O O . GLN A 1 95 ? -1.576 -9.116 0.585 1.00 96.44 95 GLN A O 1
ATOM 704 N N . ALA A 1 96 ? 0.236 -7.999 -0.133 1.00 95.25 96 ALA A N 1
ATOM 705 C CA . ALA A 1 96 ? 1.092 -8.301 1.003 1.00 95.25 96 ALA A CA 1
ATOM 706 C C . ALA A 1 96 ? 0.566 -7.746 2.332 1.00 95.25 96 ALA A C 1
ATOM 708 O O . ALA A 1 96 ? 0.909 -8.304 3.374 1.00 95.25 96 ALA A O 1
ATOM 709 N N . ILE A 1 97 ? -0.215 -6.660 2.328 1.00 96.56 97 ILE A N 1
ATOM 710 C CA . ILE A 1 97 ? -0.784 -6.065 3.552 1.00 96.56 97 ILE A CA 1
ATOM 711 C C . ILE A 1 97 ? -2.226 -6.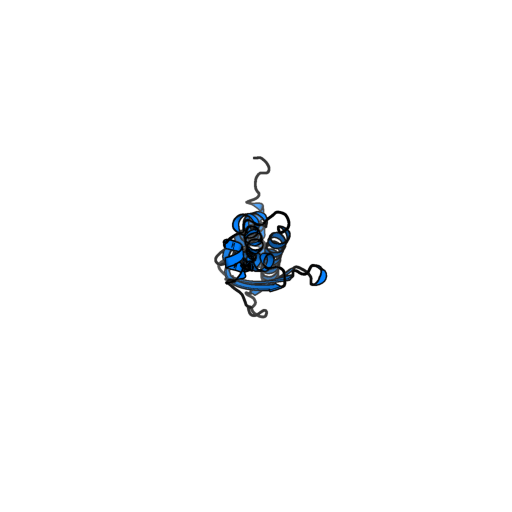500 3.834 1.00 96.56 97 ILE A C 1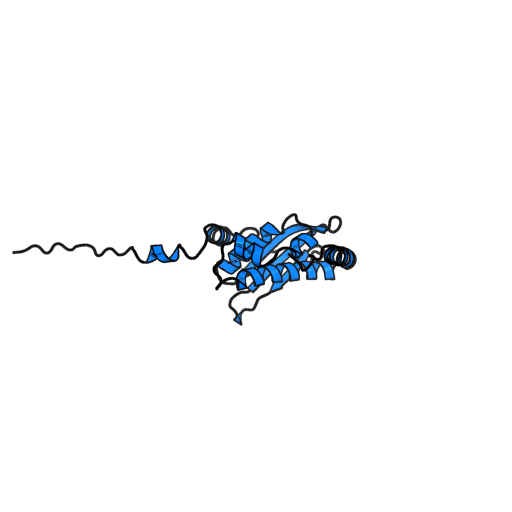
ATOM 713 O O . ILE A 1 97 ? -2.735 -6.260 4.927 1.00 96.56 97 ILE A O 1
ATOM 717 N N . ARG A 1 98 ? -2.911 -7.119 2.867 1.00 96.44 98 ARG A N 1
ATOM 718 C CA . ARG A 1 98 ? -4.291 -7.567 3.063 1.00 96.44 98 ARG A CA 1
ATOM 719 C C . ARG A 1 98 ? -4.329 -8.708 4.081 1.00 96.44 98 ARG A C 1
ATOM 721 O O . ARG A 1 98 ? -3.529 -9.634 4.006 1.00 96.44 98 ARG A O 1
ATOM 728 N N . GLY A 1 99 ? -5.262 -8.640 5.026 1.00 96.50 99 GLY A N 1
ATOM 729 C CA . GLY A 1 99 ? -5.390 -9.603 6.121 1.00 96.50 99 GLY A CA 1
ATOM 730 C C . GLY A 1 99 ? -4.390 -9.397 7.261 1.00 96.50 99 GLY A C 1
ATOM 731 O O . GLY A 1 99 ? -4.417 -10.160 8.221 1.00 96.50 99 GLY A O 1
ATOM 732 N N . LYS A 1 100 ? -3.530 -8.374 7.186 1.00 96.06 100 LYS A N 1
ATOM 733 C CA . LYS A 1 100 ? -2.585 -8.024 8.252 1.00 96.06 100 LYS A CA 1
ATOM 734 C C . LYS A 1 100 ? -3.127 -6.927 9.153 1.00 96.06 100 LYS A C 1
ATOM 736 O O . LYS A 1 100 ? -4.001 -6.152 8.763 1.00 96.06 100 LYS A O 1
ATOM 741 N N . THR A 1 101 ? -2.578 -6.834 10.355 1.00 95.50 101 THR A N 1
ATOM 742 C CA . THR A 1 101 ? -2.816 -5.707 11.258 1.00 95.50 101 THR A CA 1
ATOM 743 C C . THR A 1 101 ? -2.128 -4.436 10.759 1.00 95.50 101 THR A C 1
ATOM 745 O O . THR A 1 101 ? -1.163 -4.479 9.993 1.00 95.50 101 THR A O 1
ATOM 748 N N . LEU A 1 102 ? -2.576 -3.276 11.245 1.00 93.25 102 LEU A N 1
ATOM 749 C CA . LEU A 1 102 ? -1.942 -1.991 10.923 1.00 93.25 102 LEU A CA 1
ATOM 750 C C . LEU A 1 102 ? -0.445 -1.936 11.276 1.00 93.25 102 LEU A C 1
ATOM 752 O O . LEU A 1 102 ? 0.309 -1.277 10.569 1.00 93.25 102 LEU A O 1
ATOM 756 N N . SER A 1 103 ? -0.004 -2.617 12.342 1.00 92.06 103 SER A N 1
ATOM 757 C CA . SER A 1 103 ? 1.420 -2.669 12.721 1.00 92.06 103 SER A CA 1
ATOM 758 C C . SER A 1 103 ? 2.236 -3.447 11.692 1.00 92.06 103 SER A C 1
ATOM 760 O O . SER A 1 103 ? 3.210 -2.930 11.155 1.00 92.06 103 SER A O 1
ATOM 762 N N . GLU A 1 104 ? 1.777 -4.647 11.340 1.00 92.75 104 GLU A N 1
ATOM 763 C CA . GLU A 1 104 ? 2.451 -5.512 10.366 1.00 92.75 104 GLU A CA 1
ATOM 764 C C . GLU A 1 104 ? 2.461 -4.894 8.959 1.00 92.75 104 GLU A C 1
ATOM 766 O O . GLU A 1 104 ? 3.385 -5.111 8.177 1.00 92.75 104 GLU A O 1
ATOM 771 N N . ALA A 1 105 ? 1.439 -4.101 8.620 1.00 93.81 105 ALA A N 1
ATOM 772 C CA . ALA A 1 105 ? 1.420 -3.334 7.379 1.00 93.81 105 ALA A CA 1
ATOM 773 C C . ALA A 1 105 ? 2.506 -2.243 7.354 1.00 93.81 105 ALA A C 1
ATOM 775 O O . ALA A 1 105 ? 3.111 -2.011 6.309 1.00 93.81 105 ALA A O 1
ATOM 776 N N . LEU A 1 106 ? 2.788 -1.601 8.495 1.00 92.81 106 LEU A N 1
ATOM 777 C CA . LEU A 1 106 ? 3.851 -0.595 8.632 1.00 92.81 106 LEU A CA 1
ATOM 778 C C . LEU A 1 106 ? 5.263 -1.202 8.662 1.00 92.81 106 LEU A C 1
ATOM 780 O O . LEU A 1 106 ? 6.231 -0.492 8.387 1.00 92.81 106 LEU A O 1
ATOM 784 N N . GLU A 1 107 ? 5.385 -2.492 8.973 1.00 93.69 107 GLU A N 1
ATOM 785 C CA . GLU A 1 107 ? 6.642 -3.251 8.920 1.00 93.69 107 GLU A CA 1
ATOM 786 C C . GLU A 1 107 ? 7.031 -3.672 7.495 1.00 93.69 107 GLU A C 1
ATOM 788 O O . GLU A 1 107 ? 8.165 -4.098 7.261 1.00 93.69 107 GLU A O 1
ATOM 793 N N . LEU A 1 108 ? 6.124 -3.558 6.516 1.00 92.00 108 LEU A N 1
ATOM 794 C CA . LEU A 1 108 ? 6.457 -3.844 5.125 1.00 92.00 108 LEU A CA 1
ATOM 795 C C . LEU A 1 108 ? 7.450 -2.799 4.603 1.00 92.00 108 LEU A C 1
ATOM 797 O O . LEU A 1 108 ? 7.101 -1.641 4.398 1.00 92.00 108 LEU A O 1
ATOM 801 N N . THR A 1 109 ? 8.690 -3.223 4.364 1.00 92.00 109 THR A N 1
ATOM 802 C CA . THR A 1 109 ? 9.761 -2.346 3.881 1.00 92.00 109 THR A CA 1
ATOM 803 C C . THR A 1 109 ? 9.941 -2.411 2.367 1.00 92.00 109 THR A C 1
ATOM 805 O O . THR A 1 109 ? 9.680 -3.427 1.716 1.00 92.00 109 THR A O 1
ATOM 808 N N . ASN A 1 110 ? 10.486 -1.336 1.805 1.00 90.56 110 ASN A N 1
ATOM 809 C CA . ASN A 1 110 ? 10.900 -1.214 0.413 1.00 90.56 110 ASN A CA 1
ATOM 810 C C . ASN A 1 110 ? 11.875 -2.327 -0.002 1.00 90.56 110 ASN A C 1
ATOM 812 O O . ASN A 1 110 ? 11.805 -2.806 -1.131 1.00 90.56 110 ASN A O 1
ATOM 816 N N . LYS A 1 111 ? 12.748 -2.772 0.913 1.00 90.12 111 LYS A N 1
ATOM 817 C CA . LYS A 1 111 ? 13.696 -3.870 0.710 1.00 90.12 111 LYS A CA 1
ATOM 818 C C . LYS A 1 111 ? 12.957 -5.176 0.462 1.00 90.12 111 LYS A C 1
ATOM 820 O O . LYS A 1 111 ? 13.268 -5.851 -0.510 1.00 90.12 111 LYS A O 1
ATOM 825 N N . LYS A 1 112 ? 11.943 -5.487 1.276 1.00 91.19 112 LYS A N 1
ATOM 826 C CA . LYS A 1 112 ? 11.137 -6.703 1.117 1.00 91.19 112 LYS A CA 1
ATOM 827 C C . LYS A 1 112 ? 10.373 -6.703 -0.209 1.00 91.19 112 LYS A C 1
ATOM 829 O O . LYS A 1 112 ? 10.404 -7.692 -0.928 1.00 91.19 112 LYS A O 1
ATOM 834 N N . ILE A 1 113 ? 9.768 -5.568 -0.571 1.00 91.44 113 ILE A N 1
ATOM 835 C CA . ILE A 1 113 ? 9.083 -5.402 -1.864 1.00 91.44 113 ILE A CA 1
ATOM 836 C C . ILE A 1 113 ? 10.070 -5.559 -3.034 1.00 91.44 113 ILE A C 1
ATOM 838 O O . ILE A 1 113 ? 9.778 -6.258 -4.000 1.00 91.44 113 ILE A O 1
ATOM 842 N N . ALA A 1 114 ? 11.243 -4.924 -2.956 1.00 89.81 114 ALA A N 1
ATOM 843 C CA . ALA A 1 114 ? 12.251 -4.995 -4.010 1.00 89.81 114 ALA A CA 1
ATOM 844 C C . ALA A 1 114 ? 12.854 -6.395 -4.168 1.00 89.81 114 ALA A C 1
ATOM 846 O O . ALA A 1 114 ? 13.110 -6.807 -5.296 1.00 89.81 114 ALA A O 1
ATOM 847 N N . GLN A 1 115 ? 13.069 -7.112 -3.063 1.00 89.44 115 GLN A N 1
ATOM 848 C CA . GLN A 1 115 ? 13.567 -8.486 -3.065 1.00 89.44 115 GLN A CA 1
ATOM 849 C C . GLN A 1 115 ? 12.566 -9.436 -3.715 1.00 89.44 115 GLN A C 1
ATOM 851 O O . GLN A 1 115 ? 12.947 -10.175 -4.617 1.00 89.44 115 GLN A O 1
ATOM 856 N N . GLU A 1 116 ? 11.291 -9.367 -3.325 1.00 89.25 116 GLU A N 1
ATOM 857 C CA . GLU A 1 116 ? 10.265 -10.239 -3.902 1.00 89.25 116 GLU A CA 1
ATOM 858 C C . GLU A 1 116 ? 10.132 -10.024 -5.412 1.00 89.25 116 GLU A C 1
ATOM 860 O O . GLU A 1 116 ? 10.112 -10.960 -6.207 1.00 89.25 116 GLU A O 1
ATOM 865 N N . LEU A 1 117 ? 10.102 -8.759 -5.826 1.00 86.94 117 LEU A N 1
ATOM 866 C CA . LEU A 1 117 ? 9.989 -8.398 -7.231 1.00 86.94 117 LEU A CA 1
ATOM 867 C C . LEU A 1 117 ? 11.316 -8.535 -7.990 1.00 86.94 117 LEU A C 1
ATOM 869 O O . LEU A 1 117 ? 11.333 -8.356 -9.208 1.00 86.94 117 LEU A O 1
ATOM 873 N N . SER A 1 118 ? 12.415 -8.864 -7.302 1.00 87.31 118 SER A N 1
ATOM 874 C CA . SER A 1 118 ? 13.775 -8.907 -7.853 1.00 87.31 118 SER A CA 1
ATOM 875 C C . SER A 1 118 ? 14.096 -7.654 -8.679 1.00 87.31 118 SER A C 1
ATOM 877 O O . SER A 1 118 ? 14.553 -7.733 -9.821 1.00 87.31 118 SER A O 1
ATOM 879 N N . LEU A 1 119 ? 13.784 -6.478 -8.122 1.00 84.06 119 LEU A N 1
ATOM 880 C CA . LEU A 1 119 ? 13.951 -5.207 -8.823 1.00 84.06 119 LEU A CA 1
ATOM 881 C C . LEU A 1 119 ? 15.440 -4.874 -8.990 1.00 84.06 119 LEU A C 1
ATOM 883 O O . LEU A 1 119 ? 16.193 -4.936 -8.014 1.00 84.06 119 LEU A O 1
ATOM 887 N N . PRO A 1 120 ? 15.872 -4.439 -10.187 1.00 83.56 120 PRO A N 1
ATOM 888 C CA . PRO A 1 120 ? 17.224 -3.935 -10.364 1.00 83.56 120 PRO A CA 1
ATOM 889 C C . PRO A 1 120 ? 17.426 -2.638 -9.554 1.00 83.56 120 PRO A C 1
ATOM 891 O O . PRO A 1 120 ? 16.460 -1.896 -9.338 1.00 83.56 120 PRO A O 1
ATOM 894 N N . PRO A 1 121 ? 18.671 -2.291 -9.165 1.00 82.75 121 PRO A N 1
ATOM 895 C CA . PRO A 1 121 ? 18.962 -1.126 -8.319 1.00 82.75 121 PRO A CA 1
ATOM 896 C C . PRO A 1 121 ? 18.360 0.200 -8.813 1.00 82.75 121 PRO A C 1
ATOM 898 O O . PRO A 1 121 ? 17.940 1.035 -8.018 1.00 82.75 121 PRO A O 1
ATOM 901 N N . VAL A 1 122 ? 18.247 0.369 -10.133 1.00 82.62 122 VAL A N 1
ATOM 902 C CA . VAL A 1 122 ? 17.709 1.576 -10.785 1.00 82.62 122 VAL A CA 1
ATOM 903 C C . VAL A 1 122 ? 16.203 1.775 -10.530 1.00 82.62 122 VAL A C 1
ATOM 905 O O . VAL A 1 122 ? 15.688 2.870 -10.723 1.00 82.62 122 VAL A O 1
ATOM 908 N N . LYS A 1 123 ? 15.474 0.734 -10.102 1.00 82.00 123 LYS A N 1
ATOM 909 C CA . LYS A 1 123 ? 14.013 0.758 -9.889 1.00 82.00 123 LYS A CA 1
ATOM 910 C C . LYS A 1 123 ? 13.602 0.674 -8.417 1.00 82.00 123 LYS A C 1
ATOM 912 O O . LYS A 1 123 ? 12.420 0.510 -8.120 1.00 82.00 123 LYS A O 1
ATOM 917 N N . LEU A 1 124 ? 14.544 0.818 -7.484 1.00 85.25 124 LEU A N 1
ATOM 918 C CA . LEU A 1 124 ? 14.258 0.778 -6.044 1.00 85.25 124 LEU A CA 1
ATOM 919 C C . LEU A 1 124 ? 13.350 1.926 -5.569 1.00 85.25 124 LEU A C 1
ATOM 921 O O . LEU A 1 124 ? 12.668 1.792 -4.555 1.00 85.25 124 LEU A O 1
ATOM 925 N N . HIS A 1 125 ? 13.263 3.033 -6.312 1.00 82.69 125 HIS A N 1
ATOM 926 C CA . HIS A 1 125 ? 12.331 4.115 -5.982 1.00 82.69 125 HIS A CA 1
ATOM 927 C C . HIS A 1 125 ? 10.861 3.667 -6.074 1.00 82.69 125 HIS A C 1
ATOM 929 O O . HIS A 1 125 ? 10.024 4.155 -5.321 1.00 82.69 125 HIS A O 1
ATOM 935 N N . CYS A 1 126 ? 10.546 2.685 -6.929 1.00 84.62 126 CYS A N 1
ATOM 936 C CA . CYS A 1 126 ? 9.196 2.129 -7.062 1.00 84.62 126 CYS A CA 1
ATOM 937 C C . CYS A 1 126 ? 8.749 1.391 -5.791 1.00 84.62 126 CYS A C 1
ATOM 939 O O . CYS A 1 126 ? 7.584 1.472 -5.401 1.00 84.62 126 CYS A O 1
ATOM 941 N N . SER A 1 127 ? 9.668 0.683 -5.124 1.00 87.19 127 SER A N 1
ATOM 942 C CA . SER A 1 127 ? 9.359 -0.002 -3.866 1.00 87.19 127 SER A CA 1
ATOM 943 C C . SER A 1 127 ? 9.275 0.969 -2.688 1.00 87.19 127 SER A C 1
ATOM 945 O O . SER A 1 127 ? 8.450 0.767 -1.797 1.00 87.19 127 SER A O 1
ATOM 947 N N . MET A 1 128 ? 10.065 2.049 -2.706 1.00 90.19 128 MET A N 1
ATOM 948 C CA . MET A 1 128 ? 9.929 3.157 -1.752 1.00 90.19 128 MET A CA 1
ATOM 949 C C . MET A 1 128 ? 8.565 3.831 -1.867 1.00 90.19 128 MET A C 1
ATOM 951 O O . MET A 1 128 ? 7.861 3.944 -0.867 1.00 90.19 128 MET A O 1
ATOM 955 N N . LEU A 1 129 ? 8.152 4.185 -3.085 1.00 92.25 129 LEU A N 1
ATOM 956 C CA . LEU A 1 129 ? 6.861 4.817 -3.331 1.00 92.25 129 LEU A CA 1
ATOM 957 C C . LEU A 1 129 ? 5.696 3.945 -2.835 1.00 92.25 129 LEU A C 1
ATOM 959 O O . LEU A 1 129 ? 4.775 4.443 -2.183 1.00 92.25 129 LEU A O 1
ATOM 963 N N . ALA A 1 130 ? 5.745 2.635 -3.096 1.00 92.75 130 ALA A N 1
ATOM 964 C CA . ALA A 1 130 ? 4.738 1.695 -2.610 1.00 92.75 130 ALA A CA 1
ATOM 965 C C . ALA A 1 130 ? 4.680 1.655 -1.070 1.00 92.75 130 ALA A C 1
ATOM 967 O O . ALA A 1 130 ? 3.595 1.779 -0.500 1.00 92.75 130 ALA A O 1
ATOM 968 N N . GLN A 1 131 ? 5.833 1.556 -0.397 1.00 94.12 131 GLN A N 1
ATOM 969 C CA . GLN A 1 131 ? 5.919 1.595 1.068 1.00 94.12 131 GLN A CA 1
ATOM 970 C C . GLN A 1 131 ? 5.335 2.897 1.635 1.00 94.12 131 GLN A C 1
ATOM 972 O O . GLN A 1 131 ? 4.488 2.863 2.528 1.00 94.12 131 GLN A O 1
ATOM 977 N N . GLU A 1 132 ? 5.770 4.049 1.126 1.00 94.19 132 GLU A N 1
ATOM 978 C CA . GLU A 1 132 ? 5.318 5.358 1.607 1.00 94.19 132 GLU A CA 1
ATOM 979 C C . GLU A 1 132 ? 3.813 5.545 1.412 1.00 94.19 132 GLU A C 1
ATOM 981 O O . GLU A 1 132 ? 3.142 6.151 2.248 1.00 94.19 132 GLU A O 1
ATOM 986 N N . THR A 1 133 ? 3.257 5.000 0.326 1.00 95.56 133 THR A N 1
ATOM 987 C CA . THR A 1 133 ? 1.814 5.061 0.068 1.00 95.56 133 THR A CA 1
ATOM 988 C C . THR A 1 133 ? 1.027 4.252 1.100 1.00 95.56 133 THR A C 1
ATOM 990 O O . THR A 1 133 ? -0.017 4.712 1.566 1.00 95.56 133 THR A O 1
ATOM 993 N N . ILE A 1 134 ? 1.526 3.078 1.501 1.00 95.44 134 ILE A N 1
ATOM 994 C CA . ILE A 1 134 ? 0.914 2.269 2.567 1.00 95.44 134 ILE A CA 1
ATOM 995 C C . ILE A 1 134 ? 0.953 3.025 3.890 1.00 95.44 134 ILE A C 1
ATOM 997 O O . ILE A 1 134 ? -0.074 3.145 4.556 1.00 95.44 134 ILE A O 1
ATOM 1001 N N . GLN A 1 135 ? 2.120 3.566 4.246 1.00 95.00 135 GLN A N 1
ATOM 1002 C CA . GLN A 1 135 ? 2.292 4.345 5.472 1.00 95.00 135 GLN A CA 1
ATOM 1003 C C . GLN A 1 135 ? 1.311 5.518 5.503 1.00 95.00 135 GLN A C 1
ATOM 1005 O O . GLN A 1 135 ? 0.573 5.672 6.471 1.00 95.00 135 GLN A O 1
ATOM 1010 N N . ALA A 1 136 ? 1.192 6.253 4.396 1.00 96.25 136 ALA A N 1
ATOM 1011 C CA . ALA A 1 136 ? 0.229 7.337 4.251 1.00 96.25 136 ALA A CA 1
ATOM 1012 C C . ALA A 1 136 ? -1.229 6.883 4.435 1.00 96.25 136 ALA A C 1
ATOM 1014 O O . ALA A 1 136 ? -2.019 7.579 5.072 1.00 96.25 136 ALA A O 1
ATOM 1015 N N . ALA A 1 137 ? -1.601 5.729 3.872 1.00 96.50 137 ALA A N 1
ATOM 1016 C CA . ALA A 1 137 ? -2.958 5.199 3.973 1.00 96.50 137 ALA A CA 1
ATOM 1017 C C . ALA A 1 137 ? -3.295 4.778 5.409 1.00 96.50 137 ALA A C 1
ATOM 1019 O O . ALA A 1 137 ? -4.372 5.106 5.911 1.00 96.50 137 ALA A O 1
ATOM 1020 N N . VAL A 1 138 ? -2.357 4.113 6.087 1.00 95.31 138 VAL A N 1
ATOM 1021 C CA . VAL A 1 138 ? -2.492 3.716 7.493 1.00 95.31 138 VAL A CA 1
ATOM 1022 C C . VAL A 1 138 ? -2.534 4.944 8.405 1.00 95.31 138 VAL A C 1
ATOM 1024 O O . VAL A 1 138 ? -3.409 5.039 9.260 1.00 95.31 138 VAL A O 1
ATOM 1027 N N . GLU A 1 139 ? -1.657 5.926 8.203 1.00 94.06 139 GLU A N 1
ATOM 1028 C CA . GLU A 1 139 ? -1.656 7.183 8.960 1.00 94.06 139 GLU A CA 1
ATOM 1029 C C . GLU A 1 139 ? -2.967 7.955 8.800 1.00 94.06 139 GLU A C 1
ATOM 1031 O O . GLU A 1 139 ? -3.500 8.468 9.785 1.00 94.06 139 GLU A O 1
ATOM 1036 N N . ASN A 1 140 ? -3.521 7.997 7.584 1.00 95.12 140 ASN A N 1
ATOM 1037 C CA . ASN A 1 140 ? -4.819 8.611 7.324 1.00 95.12 140 ASN A CA 1
ATOM 1038 C C . ASN A 1 140 ? -5.966 7.886 8.044 1.00 95.12 140 ASN A C 1
ATOM 1040 O O . ASN A 1 140 ? -6.891 8.532 8.526 1.00 95.12 140 ASN A O 1
ATOM 1044 N N . TYR A 1 141 ? -5.915 6.558 8.147 1.00 94.69 141 TYR A N 1
ATOM 1045 C CA . TYR A 1 141 ? -6.886 5.811 8.946 1.00 94.69 141 TYR A CA 1
ATOM 1046 C C . TYR A 1 141 ? -6.732 6.101 10.448 1.00 94.69 141 TYR A C 1
ATOM 1048 O O . TYR A 1 141 ? -7.715 6.350 11.148 1.00 94.69 141 TYR A O 1
ATOM 1056 N N . LEU A 1 142 ? -5.492 6.112 10.947 1.00 92.00 142 LEU A N 1
ATOM 1057 C CA . LEU A 1 142 ? -5.182 6.356 12.357 1.00 92.00 142 LEU A CA 1
ATOM 1058 C C . LEU A 1 142 ? -5.488 7.793 12.800 1.00 92.00 142 LEU A C 1
ATOM 1060 O O . LEU A 1 142 ? -5.799 8.011 13.969 1.00 92.00 142 LEU A O 1
ATOM 1064 N N . SER A 1 143 ? -5.412 8.780 11.903 1.00 90.56 143 SER A N 1
ATOM 1065 C CA . SER A 1 143 ? -5.810 10.158 12.216 1.00 90.56 143 SER A CA 1
ATOM 1066 C C . SER A 1 143 ? -7.322 10.300 12.396 1.00 90.56 143 SER A C 1
ATOM 1068 O O . SER A 1 143 ? -7.755 11.086 13.235 1.00 90.56 143 SER A O 1
ATOM 1070 N N . LYS A 1 144 ? -8.115 9.497 11.676 1.00 88.69 144 LYS A N 1
ATOM 1071 C CA . LYS A 1 144 ? -9.571 9.388 11.860 1.00 88.69 144 LYS A CA 1
ATOM 1072 C C . LYS A 1 144 ? -9.954 8.569 13.099 1.00 88.69 144 LYS A C 1
ATOM 1074 O O . LYS A 1 144 ? -11.038 8.765 13.634 1.00 88.69 144 LYS A O 1
ATOM 1079 N N . ASN A 1 145 ? -9.063 7.689 13.572 1.00 87.88 145 ASN A N 1
ATOM 1080 C CA . ASN A 1 145 ? -9.303 6.760 14.684 1.00 87.88 145 ASN A CA 1
ATOM 1081 C C . ASN A 1 145 ? -8.226 6.885 15.791 1.00 87.88 145 ASN A C 1
ATOM 1083 O O . ASN A 1 145 ? -7.353 6.015 15.919 1.00 87.88 145 ASN A O 1
ATOM 1087 N N . PRO A 1 146 ? -8.271 7.941 16.634 1.00 81.31 146 PRO A N 1
ATOM 1088 C CA 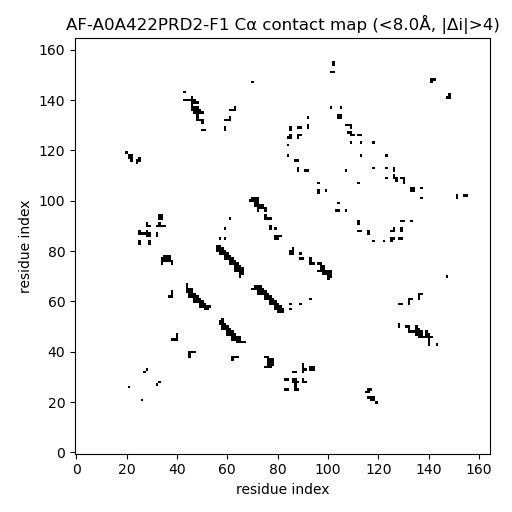. PRO A 1 146 ? -7.210 8.247 17.603 1.00 81.31 146 PRO A CA 1
ATOM 1089 C C . PRO A 1 146 ? -6.950 7.144 18.642 1.00 81.31 146 PRO A C 1
ATOM 1091 O O . PRO A 1 146 ? -5.822 6.980 19.106 1.00 81.31 146 PRO A O 1
ATOM 1094 N N . SER A 1 147 ? -7.971 6.361 18.997 1.00 79.25 147 SER A N 1
ATOM 1095 C CA . SER A 1 147 ? -7.874 5.260 19.967 1.00 79.25 147 SER A CA 1
ATOM 1096 C C . SER A 1 147 ? -6.950 4.128 19.496 1.00 79.25 147 SER A C 1
ATOM 1098 O O . SER A 1 147 ? -6.219 3.547 20.303 1.00 79.25 147 SER A O 1
ATOM 1100 N N . LEU A 1 148 ? -6.930 3.839 18.190 1.00 77.62 148 LEU A N 1
ATOM 1101 C CA . LEU A 1 148 ? -6.070 2.818 17.584 1.00 77.62 148 LEU A CA 1
ATOM 1102 C C . LEU A 1 148 ? -4.636 3.321 17.385 1.00 77.62 148 LEU A C 1
ATOM 1104 O O . LEU A 1 148 ? -3.689 2.543 17.518 1.00 77.62 148 LEU A O 1
ATOM 1108 N N . LYS A 1 149 ? -4.452 4.630 17.164 1.00 78.25 149 LYS A N 1
ATOM 1109 C CA . LYS A 1 149 ? -3.131 5.260 16.999 1.00 78.25 149 LYS A CA 1
ATOM 1110 C C . LYS A 1 149 ? -2.216 4.983 18.194 1.00 78.25 149 LYS A C 1
ATOM 1112 O O . LYS A 1 149 ? -1.072 4.568 18.013 1.00 78.25 149 LYS A O 1
ATOM 1117 N N . SER A 1 150 ? -2.744 5.119 19.409 1.00 74.44 150 SER A N 1
ATOM 1118 C CA . SER A 1 150 ? -2.008 4.856 20.652 1.00 74.44 150 SER A CA 1
ATOM 1119 C C . SER A 1 150 ? -1.599 3.387 20.818 1.00 74.44 150 SER A C 1
ATOM 1121 O O . SER A 1 150 ? -0.554 3.109 21.402 1.00 74.44 150 SER A O 1
ATOM 1123 N N . LYS A 1 151 ? -2.390 2.435 20.300 1.00 74.12 151 LYS A N 1
ATOM 1124 C CA . LYS A 1 151 ? -2.070 0.997 20.356 1.00 74.12 151 LYS A CA 1
ATOM 1125 C C . LYS A 1 151 ? -0.951 0.634 19.375 1.00 74.12 151 LYS A C 1
ATOM 1127 O O . LYS A 1 151 ? -0.004 -0.045 19.760 1.00 74.12 151 LYS A O 1
ATOM 1132 N N . VAL A 1 152 ? -1.026 1.143 18.143 1.00 77.38 152 VAL A N 1
ATOM 1133 C CA . VAL A 1 152 ? -0.012 0.895 17.101 1.00 77.38 152 VAL A CA 1
ATOM 1134 C C . VAL A 1 152 ? 1.338 1.519 17.478 1.00 77.38 152 VAL A C 1
ATOM 1136 O O . VAL A 1 152 ? 2.375 0.877 17.334 1.00 77.38 152 VAL A O 1
ATOM 1139 N N . GLN A 1 153 ? 1.344 2.737 18.035 1.00 70.94 153 GLN A N 1
ATOM 1140 C CA . GLN A 1 153 ? 2.583 3.398 18.469 1.00 70.94 153 GLN A CA 1
ATOM 1141 C C . GLN A 1 153 ? 3.253 2.700 19.657 1.00 70.94 153 GLN A C 1
ATOM 1143 O O . GLN A 1 153 ? 4.474 2.582 19.672 1.00 70.94 153 GLN A O 1
ATOM 1148 N N . LYS A 1 154 ? 2.478 2.192 20.626 1.00 62.22 154 LYS A N 1
ATOM 1149 C CA . LYS A 1 154 ? 3.034 1.425 21.751 1.00 62.22 154 LYS A CA 1
ATOM 1150 C C . LYS A 1 154 ? 3.712 0.132 21.292 1.00 62.22 154 LYS A C 1
ATOM 1152 O O . LYS A 1 154 ? 4.792 -0.166 21.788 1.00 62.22 154 LYS A O 1
ATOM 1157 N N . LYS A 1 155 ? 3.123 -0.584 20.325 1.00 60.41 155 LYS A N 1
ATOM 1158 C CA . LYS A 1 155 ? 3.681 -1.841 19.801 1.00 60.41 155 LYS A CA 1
ATOM 1159 C C . LYS A 1 155 ? 5.025 -1.631 19.087 1.00 60.41 155 LYS A C 1
ATOM 1161 O O . LYS A 1 155 ? 5.973 -2.364 19.346 1.00 60.41 155 LYS A O 1
ATOM 1166 N N . LYS A 1 156 ? 5.152 -0.554 18.301 1.00 58.59 156 LYS A N 1
ATOM 1167 C CA . LYS A 1 156 ? 6.401 -0.198 17.601 1.00 58.59 156 LYS A CA 1
ATOM 1168 C C . LYS A 1 156 ? 7.577 0.088 18.551 1.00 58.59 156 LYS A C 1
ATOM 1170 O O . LYS A 1 156 ? 8.713 -0.222 18.211 1.00 58.59 156 LYS A O 1
ATOM 1175 N N . THR A 1 157 ? 7.326 0.660 19.732 1.00 53.59 157 THR A N 1
ATOM 1176 C CA . THR A 1 157 ? 8.383 0.960 20.721 1.00 53.59 157 THR A CA 1
ATOM 1177 C C . THR A 1 157 ? 8.846 -0.285 21.484 1.00 53.59 157 THR A C 1
ATOM 1179 O O . THR A 1 157 ? 9.996 -0.347 21.906 1.00 53.59 157 THR A O 1
ATOM 1182 N N . THR A 1 158 ? 7.985 -1.293 21.640 1.00 53.31 158 THR A N 1
ATOM 1183 C CA . THR A 1 158 ? 8.331 -2.564 22.302 1.00 53.31 158 THR A CA 1
ATOM 1184 C C . THR A 1 158 ? 9.034 -3.580 21.393 1.00 53.31 158 THR A C 1
ATOM 1186 O O . THR A 1 158 ? 9.620 -4.524 21.906 1.00 53.31 158 THR A O 1
ATOM 1189 N N . GLU A 1 159 ? 9.011 -3.386 20.071 1.00 51.34 159 GLU A N 1
ATOM 1190 C CA . GLU A 1 159 ? 9.589 -4.293 19.056 1.00 51.34 159 GLU A CA 1
ATOM 1191 C C . GLU A 1 159 ? 10.795 -3.685 18.308 1.00 51.34 159 GLU A C 1
ATOM 1193 O O . GLU A 1 159 ? 11.161 -4.138 17.224 1.00 51.34 159 GLU A O 1
ATOM 1198 N N . ALA A 1 160 ? 11.435 -2.649 18.864 1.00 49.25 160 ALA A N 1
ATOM 1199 C CA . ALA A 1 160 ? 12.626 -2.067 18.251 1.00 49.25 160 ALA A CA 1
ATOM 1200 C C . ALA A 1 160 ? 13.739 -3.132 18.105 1.00 49.25 160 ALA A C 1
ATOM 1202 O O . ALA A 1 160 ? 14.103 -3.768 19.098 1.00 49.25 160 ALA A O 1
ATOM 1203 N N . PRO A 1 161 ? 14.311 -3.332 16.901 1.00 49.44 161 PRO A N 1
ATOM 1204 C CA . PRO A 1 161 ? 15.444 -4.226 16.736 1.00 49.44 161 PRO A CA 1
ATOM 1205 C C . PRO A 1 161 ? 16.635 -3.666 17.517 1.00 49.44 161 PRO A C 1
ATOM 1207 O O . PRO A 1 161 ? 17.012 -2.504 17.348 1.00 49.44 161 PRO A O 1
ATOM 1210 N N . ASN A 1 162 ? 17.216 -4.505 18.376 1.00 45.72 162 ASN A N 1
ATOM 1211 C CA . ASN A 1 162 ? 18.504 -4.249 19.009 1.00 45.72 162 ASN A CA 1
ATOM 1212 C C . ASN A 1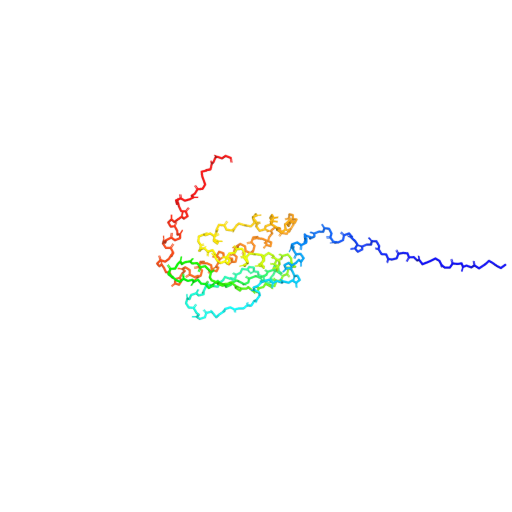 162 ? 19.524 -3.897 17.908 1.00 45.72 162 ASN A C 1
ATOM 1214 O O . ASN A 1 162 ? 19.725 -4.715 17.005 1.00 45.72 162 ASN A O 1
ATOM 1218 N N . PRO A 1 163 ? 20.150 -2.709 17.924 1.00 41.84 163 PRO A N 1
ATOM 1219 C CA . PRO A 1 163 ? 21.112 -2.335 16.903 1.00 41.84 163 PRO A CA 1
ATOM 1220 C C . PRO A 1 163 ? 22.450 -2.998 17.233 1.00 41.84 163 PRO A C 1
ATOM 1222 O O . PRO A 1 163 ? 23.332 -2.318 17.728 1.00 41.84 163 PRO A O 1
ATOM 1225 N N . LEU A 1 164 ? 22.566 -4.317 17.039 1.00 43.69 164 LEU A N 1
ATOM 1226 C CA . LEU A 1 164 ? 23.810 -5.102 17.072 1.00 43.69 164 LEU A CA 1
ATOM 1227 C C . LEU A 1 164 ? 23.497 -6.570 16.709 1.00 43.69 164 LEU A C 1
ATOM 1229 O O . LEU A 1 164 ? 23.237 -7.385 17.596 1.00 43.69 164 LEU A O 1
ATOM 1233 N N . ASN A 1 165 ? 23.493 -6.889 15.411 1.00 38.34 165 ASN A N 1
ATOM 1234 C CA . ASN A 1 165 ? 24.082 -8.113 14.842 1.00 38.34 165 ASN A CA 1
ATOM 1235 C C . ASN A 1 165 ? 24.237 -7.945 13.325 1.00 38.34 165 ASN A C 1
ATOM 1237 O O . ASN A 1 165 ? 23.190 -7.848 12.643 1.00 38.34 165 ASN A O 1
#

Nearest PDB structures (foldseek):
  6uxe-assembly1_D-2  TM=9.834E-01  e=1.449E-16  Homo sapiens
  6wih-assembly1_D  TM=9.870E-01  e=1.840E-16  Homo sapiens
  8rmc-assembly1_D  TM=9.762E-01  e=2.481E-16  Homo sapiens
  6wi2-assembly1_D  TM=9.844E-01  e=3.344E-16  Homo sapiens
  5t0v-assembly1_k  TM=6.468E-01  e=9.195E-14  Saccharomyces cerevisiae

Solvent-accessible surface area (backbone atoms only — not comparable to full-atom values): 9171 Å² total; per-residue (Å²): 138,84,82,83,78,84,74,84,79,84,85,74,74,77,70,67,72,66,63,78,72,54,36,73,59,32,50,47,24,46,80,58,51,52,48,68,53,78,69,65,80,84,42,80,51,34,8,59,8,74,36,72,40,80,92,76,54,36,33,37,36,32,31,38,32,41,42,86,89,79,42,30,22,76,43,45,21,30,47,65,48,52,55,62,63,36,40,13,33,41,17,50,50,43,60,74,33,45,74,28,38,62,59,63,42,64,65,52,45,33,66,60,52,27,58,73,35,54,55,50,82,92,52,49,65,30,20,42,49,36,33,52,11,49,47,38,9,52,51,44,28,30,71,75,36,61,79,56,39,59,54,48,56,53,52,56,69,76,63,62,78,75,95,79,133

Radius of gyration: 21.32 Å; Cα contacts (8 Å, |Δi|>4): 265; chains: 1; bounding box: 40×33×88 Å